Protein AF-A0A4D9DN99-F1 (afdb_monomer_lite)

Secondary structure (DSSP, 8-state):
---SHHHHHHHTT-----------EEEEE--S-B-TT-EEEEEEEEE-SS-SPEEEEEEEEETTEEEEEEEEEE---SS-EEEEEEPP-----TT--S--B-------

Organism: NCBI:txid55544

Sequence (108 aa):
MKSTAFLWSCVLLLPLTSGTTAMTNYAVAIPAQLFYPSSETVCIQVSRGHGVPVQVTVTLPSKTGNQTLITRSVYQPSFFDCTSFQVHIWEASPGQSAGRGVPQANTL

Foldseek 3Di:
DDPDVVVVVVVVPDPPPPVPQFDKDKDKDWDQWDAPFDKTKIWIAIDTPDDFWDWDWDWAQDPVGIDTQDIDGDDRDPGIDMDIGTDDDPPDDPPDDRDIDGRDDDDD

Radius of gyration: 24.81 Å; chains: 1; bounding box: 36×27×91 Å

Structure (mmCIF, N/CA/C/O backbone):
data_AF-A0A4D9DN99-F1
#
_entry.id   AF-A0A4D9DN99-F1
#
loop_
_atom_site.group_PDB
_atom_site.id
_atom_site.type_symbol
_atom_site.label_atom_id
_atom_site.label_alt_id
_atom_site.label_comp_id
_atom_site.label_asym_id
_atom_site.label_entity_id
_atom_site.label_seq_id
_atom_site.pdbx_PDB_ins_code
_atom_site.Cartn_x
_atom_site.Cartn_y
_atom_site.Cartn_z
_atom_site.occupancy
_atom_site.B_iso_or_equiv
_atom_site.auth_seq_id
_atom_site.auth_comp_id
_atom_site.auth_asym_id
_atom_site.auth_atom_id
_atom_site.pdbx_PDB_model_num
ATOM 1 N N . MET A 1 1 ? 18.327 16.692 -64.878 1.00 44.25 1 MET A N 1
ATOM 2 C CA . MET A 1 1 ? 18.775 15.706 -63.867 1.00 44.25 1 MET A CA 1
ATOM 3 C C . MET A 1 1 ? 19.567 16.433 -62.787 1.00 44.25 1 MET A C 1
ATOM 5 O O . MET A 1 1 ? 20.719 16.744 -63.035 1.00 44.25 1 MET A O 1
ATOM 9 N N . LYS A 1 2 ? 18.947 16.802 -61.658 1.00 53.16 2 LYS A N 1
ATOM 10 C CA . LYS A 1 2 ? 19.597 17.294 -60.420 1.00 53.16 2 LYS A CA 1
ATOM 11 C C . LYS A 1 2 ? 18.498 17.396 -59.349 1.00 53.16 2 LYS A C 1
ATOM 13 O O . LYS A 1 2 ? 17.966 18.465 -59.100 1.00 53.16 2 LYS A O 1
ATOM 18 N N . SER A 1 3 ? 18.067 16.253 -58.817 1.00 53.34 3 SER A N 1
ATOM 19 C CA . SER A 1 3 ? 17.030 16.180 -57.773 1.00 53.34 3 SER A CA 1
ATOM 20 C C . SER A 1 3 ? 17.336 15.034 -56.808 1.00 53.34 3 SER A C 1
ATOM 22 O O . SER A 1 3 ? 16.609 14.055 -56.711 1.00 53.34 3 SER A O 1
ATOM 24 N N . THR A 1 4 ? 18.500 15.102 -56.168 1.00 57.78 4 THR A N 1
ATOM 25 C CA . THR A 1 4 ? 18.909 14.132 -55.134 1.00 57.78 4 THR A CA 1
ATOM 26 C C . THR A 1 4 ? 19.453 14.813 -53.881 1.00 57.78 4 THR A C 1
ATOM 28 O O . THR A 1 4 ? 19.342 14.251 -52.799 1.00 57.78 4 THR A O 1
ATOM 31 N N . ALA A 1 5 ? 19.944 16.055 -53.979 1.00 56.03 5 ALA A N 1
ATOM 32 C CA . ALA A 1 5 ? 20.460 16.795 -52.824 1.00 56.03 5 ALA A CA 1
ATOM 33 C C . ALA A 1 5 ? 19.365 17.236 -51.833 1.00 56.03 5 ALA A C 1
ATOM 35 O O . ALA A 1 5 ? 19.643 17.413 -50.651 1.00 56.03 5 ALA A O 1
ATOM 36 N N . PHE A 1 6 ? 18.117 17.390 -52.290 1.00 52.97 6 PHE A N 1
ATOM 37 C CA . PHE A 1 6 ? 17.035 17.896 -51.440 1.00 52.97 6 PHE A CA 1
ATOM 38 C C . PHE A 1 6 ? 16.502 16.840 -50.455 1.00 52.97 6 PHE A C 1
ATOM 40 O O . PHE A 1 6 ? 16.048 17.180 -49.368 1.00 52.97 6 PHE A O 1
ATOM 47 N N . LEU A 1 7 ? 16.613 15.551 -50.796 1.00 55.19 7 LEU A N 1
ATOM 48 C CA . LEU A 1 7 ? 16.072 14.455 -49.983 1.00 55.19 7 LEU A CA 1
ATOM 49 C C . LEU A 1 7 ? 16.921 14.151 -48.737 1.00 55.19 7 LEU A C 1
ATOM 51 O O . LEU A 1 7 ? 16.380 13.710 -47.727 1.00 55.19 7 LEU A O 1
ATOM 55 N N . TRP A 1 8 ? 18.229 14.426 -48.763 1.00 56.03 8 TRP A N 1
ATOM 56 C CA . TRP A 1 8 ? 19.110 14.218 -47.604 1.00 56.03 8 TRP A CA 1
ATOM 57 C C . TRP A 1 8 ? 18.956 15.279 -46.517 1.00 56.03 8 TRP A C 1
ATOM 59 O O . TRP A 1 8 ? 19.157 14.981 -45.341 1.00 56.03 8 TRP A O 1
ATOM 69 N N . SER A 1 9 ? 18.547 16.497 -46.878 1.00 54.94 9 SER A N 1
ATOM 70 C CA . SER A 1 9 ? 18.396 17.569 -45.892 1.00 54.94 9 SER A CA 1
ATOM 71 C C . SER A 1 9 ? 17.210 17.344 -44.948 1.00 54.94 9 SER A C 1
ATOM 73 O O . SER A 1 9 ? 17.257 17.784 -43.803 1.00 54.94 9 SER A O 1
ATOM 75 N N . CYS A 1 10 ? 16.162 16.643 -45.391 1.00 55.78 10 CYS A N 1
ATOM 76 C CA . CYS A 1 10 ? 14.991 16.357 -44.557 1.00 55.78 10 CYS A CA 1
ATOM 77 C C . CYS A 1 10 ? 15.241 15.256 -43.5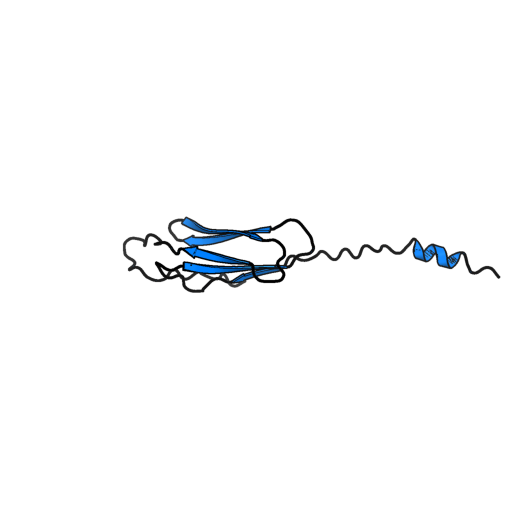13 1.00 55.78 10 CYS A C 1
ATOM 79 O O . CYS A 1 10 ? 14.564 15.237 -42.490 1.00 55.78 10 CYS A O 1
ATOM 81 N N . VAL A 1 11 ? 16.222 14.370 -43.728 1.00 58.25 11 VAL A N 1
ATOM 82 C CA . VAL A 1 11 ? 16.545 13.276 -42.789 1.00 58.25 11 VAL A CA 1
ATOM 83 C C . VAL A 1 11 ? 17.302 13.788 -41.557 1.00 58.25 11 VAL A C 1
ATOM 85 O O . VAL A 1 11 ? 17.135 13.251 -40.467 1.00 58.25 11 VAL A O 1
ATOM 88 N N . LEU A 1 12 ? 18.085 14.861 -41.699 1.00 57.44 12 LEU A N 1
ATOM 89 C CA . LEU A 1 12 ? 18.852 15.471 -40.601 1.00 57.44 12 LEU A CA 1
ATOM 90 C C . LEU A 1 12 ? 18.029 16.439 -39.731 1.00 57.44 12 LEU A C 1
ATOM 92 O O . LEU A 1 12 ? 18.472 16.805 -38.646 1.00 57.44 12 LEU A O 1
ATOM 96 N N . LEU A 1 13 ? 16.846 16.854 -40.196 1.00 57.62 13 LEU A N 1
ATOM 97 C CA . LEU A 1 13 ? 15.980 17.834 -39.529 1.00 57.62 13 LEU A CA 1
ATOM 98 C C . LEU A 1 13 ? 14.776 17.212 -38.815 1.00 57.62 13 LEU A C 1
ATOM 100 O O . LEU A 1 13 ? 13.901 17.955 -38.382 1.00 57.62 13 LEU A O 1
ATOM 104 N N . LEU A 1 14 ? 14.697 15.885 -38.685 1.00 61.44 14 LEU A N 1
ATOM 105 C CA . LEU A 1 14 ? 13.677 15.251 -37.851 1.00 61.44 14 LEU A CA 1
ATOM 106 C C . LEU A 1 14 ? 14.199 15.147 -36.407 1.00 61.44 14 LEU A C 1
ATOM 108 O O . LEU A 1 14 ? 14.926 14.200 -36.097 1.00 61.44 14 LEU A O 1
ATOM 112 N N . PRO A 1 15 ? 13.843 16.062 -35.484 1.00 57.91 15 PRO A N 1
ATOM 113 C CA . PRO A 1 15 ? 13.982 15.774 -34.070 1.00 57.91 15 PRO A CA 1
ATOM 114 C C . PRO A 1 15 ? 12.976 14.667 -33.723 1.00 57.91 15 PRO A C 1
ATOM 116 O O . PRO A 1 15 ? 11.829 14.938 -33.375 1.00 57.91 15 PRO A O 1
ATOM 119 N N . LEU A 1 16 ? 13.393 13.398 -33.797 1.00 61.03 16 LEU A N 1
ATOM 120 C CA . LEU A 1 16 ? 12.716 12.311 -33.081 1.00 61.03 16 LEU A CA 1
ATOM 121 C C . LEU A 1 16 ? 13.050 12.441 -31.594 1.00 61.03 16 LEU A C 1
ATOM 123 O O . LEU A 1 16 ? 13.762 11.632 -31.008 1.00 61.03 16 LEU A O 1
ATOM 127 N N . THR A 1 17 ? 12.541 13.490 -30.966 1.00 61.91 17 THR A N 1
ATOM 128 C CA . THR A 1 17 ? 12.393 13.501 -29.516 1.00 61.91 17 THR A CA 1
ATOM 129 C C . THR A 1 17 ? 10.919 13.761 -29.254 1.00 61.91 17 THR A C 1
ATOM 131 O O . THR A 1 17 ? 10.441 14.850 -28.952 1.00 61.91 17 THR A O 1
ATOM 134 N N . SER A 1 18 ? 10.128 12.708 -29.459 1.00 55.91 18 SER A N 1
ATOM 135 C CA . SER A 1 18 ? 8.813 12.618 -28.843 1.00 55.91 18 SER A CA 1
ATOM 136 C C . SER A 1 18 ? 9.067 12.481 -27.345 1.00 55.91 18 SER A C 1
ATOM 138 O O . SER A 1 18 ? 9.121 11.379 -26.808 1.00 55.91 18 SER A O 1
ATOM 140 N N . GLY A 1 19 ? 9.322 13.605 -26.677 1.00 57.47 19 GLY A N 1
ATOM 141 C CA . GLY A 1 19 ? 9.377 13.701 -25.226 1.00 57.47 19 GLY A CA 1
ATOM 142 C C . GLY A 1 19 ? 7.977 13.501 -24.666 1.00 57.47 19 GLY A C 1
ATOM 143 O O . GLY A 1 19 ? 7.370 14.432 -24.151 1.00 57.47 19 GLY A O 1
ATOM 144 N N . THR A 1 20 ? 7.422 12.298 -24.813 1.00 60.22 20 THR A N 1
ATOM 145 C CA . THR A 1 20 ? 6.238 11.899 -24.069 1.00 60.22 20 THR A CA 1
ATOM 146 C C . THR A 1 20 ? 6.684 11.790 -22.623 1.00 60.22 20 THR A C 1
ATOM 148 O O . THR A 1 20 ? 7.296 10.795 -22.230 1.00 60.22 20 THR A O 1
ATOM 151 N N . THR A 1 21 ? 6.445 12.839 -21.838 1.00 58.94 21 THR A N 1
ATOM 152 C CA . THR A 1 21 ? 6.587 12.785 -20.385 1.00 58.94 21 THR A CA 1
ATOM 153 C C . THR A 1 21 ? 5.696 11.649 -19.904 1.00 58.94 21 THR A C 1
ATOM 155 O O . THR A 1 21 ? 4.475 11.785 -19.871 1.00 58.94 21 THR A O 1
ATOM 158 N N . ALA A 1 22 ? 6.294 10.491 -19.622 1.00 67.75 22 ALA A N 1
ATOM 159 C CA . ALA A 1 22 ? 5.563 9.319 -19.177 1.00 67.75 22 ALA A CA 1
ATOM 160 C C . ALA A 1 22 ? 4.951 9.643 -17.811 1.00 67.75 22 ALA A C 1
ATOM 162 O O . ALA A 1 22 ? 5.638 9.647 -16.786 1.00 67.75 22 ALA A O 1
ATOM 163 N N . MET A 1 23 ? 3.665 9.990 -17.815 1.00 73.62 23 MET A N 1
ATOM 164 C CA . MET A 1 23 ? 2.927 10.332 -16.609 1.00 73.62 23 MET A CA 1
ATOM 165 C C . MET A 1 23 ? 2.885 9.101 -15.700 1.00 73.62 23 MET A C 1
ATOM 167 O O . MET A 1 23 ? 2.583 7.992 -16.144 1.00 73.62 23 MET A O 1
ATOM 171 N N . THR A 1 24 ? 3.248 9.288 -14.431 1.00 80.56 24 THR A N 1
ATOM 172 C CA . THR A 1 24 ? 3.190 8.214 -13.435 1.00 80.56 24 THR A CA 1
ATOM 173 C C . THR A 1 24 ? 1.771 8.148 -12.901 1.00 80.56 24 THR A C 1
ATOM 175 O O . THR A 1 24 ? 1.310 9.088 -12.264 1.00 80.56 24 THR A O 1
ATOM 178 N N . ASN A 1 25 ? 1.093 7.041 -13.166 1.00 87.38 25 ASN A N 1
ATOM 179 C CA . ASN A 1 25 ? -0.237 6.752 -12.656 1.00 87.38 25 ASN A CA 1
ATOM 180 C C . ASN A 1 25 ? -0.121 5.688 -11.570 1.00 87.38 25 ASN A C 1
ATOM 182 O O . ASN A 1 25 ? 0.678 4.758 -11.690 1.00 87.38 25 ASN A O 1
ATOM 186 N N . TYR A 1 26 ? -0.909 5.809 -10.510 1.00 89.81 26 TYR A N 1
ATOM 187 C CA . TYR A 1 26 ? -0.925 4.828 -9.437 1.00 89.81 26 TYR A CA 1
ATOM 188 C C . TYR A 1 26 ? -2.341 4.621 -8.912 1.00 89.81 26 TYR A C 1
ATOM 190 O O . TYR A 1 26 ? -3.177 5.520 -8.973 1.00 89.81 26 TYR A O 1
ATOM 198 N N . ALA A 1 27 ? -2.589 3.429 -8.389 1.00 91.62 27 ALA A N 1
ATOM 199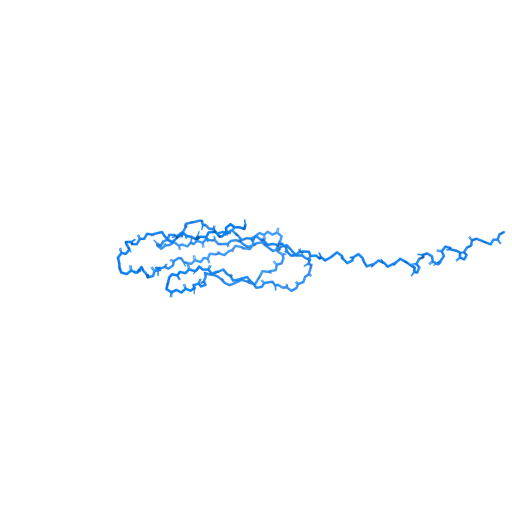 C CA . ALA A 1 27 ? -3.812 3.079 -7.692 1.00 91.62 27 ALA A CA 1
ATOM 200 C C . ALA A 1 27 ? -3.456 2.304 -6.423 1.00 91.62 27 ALA A C 1
ATOM 202 O O . ALA A 1 27 ? -2.555 1.463 -6.429 1.00 91.62 27 ALA A O 1
ATOM 203 N N . VAL A 1 28 ? -4.167 2.593 -5.337 1.00 93.06 28 VAL A N 1
ATOM 204 C CA . VAL A 1 28 ? -4.038 1.882 -4.063 1.00 93.06 28 VAL A CA 1
ATOM 205 C C . VAL A 1 28 ? -5.431 1.453 -3.632 1.00 93.06 28 VAL A C 1
ATOM 207 O O . VAL A 1 28 ? -6.321 2.289 -3.497 1.00 93.06 28 VAL A O 1
ATOM 210 N N . ALA A 1 29 ? -5.619 0.154 -3.430 1.00 94.31 29 ALA A N 1
ATOM 211 C CA . ALA A 1 29 ? -6.858 -0.420 -2.927 1.00 94.31 29 ALA A CA 1
ATOM 212 C C . ALA A 1 29 ? -6.648 -0.897 -1.489 1.00 94.31 29 ALA A C 1
ATOM 214 O O . ALA A 1 29 ? -5.773 -1.723 -1.223 1.00 94.31 29 ALA A O 1
ATOM 215 N N . ILE A 1 30 ? -7.461 -0.370 -0.575 1.00 92.81 30 ILE A N 1
ATOM 216 C CA . ILE A 1 30 ? -7.497 -0.733 0.843 1.00 92.81 30 ILE A CA 1
ATOM 217 C C . ILE A 1 30 ? -8.961 -0.940 1.265 1.00 92.81 30 ILE A C 1
ATOM 219 O O . ILE A 1 30 ? -9.833 -0.208 0.784 1.00 92.81 30 ILE A O 1
ATOM 223 N N . PRO A 1 31 ? -9.266 -1.911 2.143 1.00 92.38 31 PRO A N 1
ATOM 224 C CA . PRO A 1 31 ? -10.602 -2.074 2.695 1.00 92.38 31 PRO A CA 1
ATOM 225 C C . PRO A 1 31 ? -11.088 -0.799 3.388 1.00 92.38 31 PRO A C 1
ATOM 227 O O . PRO A 1 31 ? -10.360 -0.155 4.141 1.00 92.38 31 PRO A O 1
ATOM 230 N N . ALA A 1 32 ? -12.356 -0.456 3.166 1.00 89.38 32 ALA A N 1
ATOM 231 C CA . ALA A 1 32 ? -12.977 0.729 3.759 1.00 89.38 32 ALA A CA 1
ATOM 232 C C . ALA A 1 32 ? -13.231 0.598 5.271 1.00 89.38 32 ALA A C 1
ATOM 234 O O . ALA A 1 32 ? -13.604 1.571 5.921 1.00 89.38 32 ALA A O 1
ATOM 235 N N . GLN A 1 33 ? -13.094 -0.602 5.833 1.00 86.94 33 GLN A N 1
ATOM 236 C CA . GLN A 1 33 ? -13.254 -0.875 7.256 1.00 86.94 33 GLN A CA 1
ATOM 237 C C . GLN A 1 33 ? -12.143 -1.822 7.686 1.00 86.94 33 GLN A C 1
ATOM 239 O O . GLN A 1 33 ? -11.956 -2.866 7.068 1.00 86.94 33 GLN A O 1
ATOM 244 N N . LEU A 1 34 ? -11.420 -1.446 8.739 1.00 87.00 34 LEU A N 1
ATOM 245 C CA . LEU A 1 34 ? -10.348 -2.251 9.315 1.00 87.00 34 LEU A CA 1
ATOM 246 C C . LEU A 1 34 ? -10.823 -2.783 10.669 1.00 87.00 34 LEU A C 1
ATOM 248 O O . LEU A 1 34 ? -11.133 -2.000 11.575 1.00 87.00 34 LEU A O 1
ATOM 252 N N . PHE A 1 35 ? -10.914 -4.105 10.799 1.00 84.69 35 PHE A N 1
ATOM 253 C CA . PHE A 1 35 ? -11.401 -4.754 12.014 1.00 84.69 35 PHE A CA 1
ATOM 254 C C . PHE A 1 35 ? -10.240 -5.240 12.876 1.00 84.69 35 PHE A C 1
ATOM 256 O O . PHE A 1 35 ? -9.252 -5.762 12.387 1.00 84.69 35 PHE A O 1
ATOM 263 N N . TYR A 1 36 ? -10.349 -5.085 14.191 1.00 83.12 36 TYR A N 1
ATOM 264 C CA . TYR A 1 36 ? -9.392 -5.689 15.113 1.00 83.12 36 TYR A CA 1
ATOM 265 C C . TYR A 1 36 ? -9.968 -6.997 15.683 1.00 83.12 36 TYR A C 1
ATOM 267 O O . TYR A 1 36 ? -11.133 -6.981 16.093 1.00 83.12 36 TYR A O 1
ATOM 275 N N . PRO A 1 37 ? -9.184 -8.085 15.815 1.00 86.50 37 PRO A N 1
ATOM 276 C CA . PRO A 1 37 ? -7.865 -8.332 15.228 1.00 86.50 37 PRO A CA 1
ATOM 277 C C . PRO A 1 37 ? -8.005 -9.053 13.877 1.00 86.50 37 PRO A C 1
ATOM 279 O O . PRO A 1 37 ? -8.243 -10.261 13.850 1.00 86.50 37 PRO A O 1
ATOM 282 N N . SER A 1 38 ? -7.869 -8.346 12.753 1.00 88.06 38 SER A N 1
ATOM 283 C CA . SER A 1 38 ? -7.854 -8.973 11.425 1.00 88.06 38 SER A CA 1
ATOM 284 C C . SER A 1 38 ? -6.542 -8.727 10.684 1.00 88.06 38 SER A C 1
ATOM 286 O O . SER A 1 38 ? -5.809 -7.765 10.938 1.00 88.06 38 SER A O 1
ATOM 288 N N . SER A 1 39 ? -6.246 -9.636 9.750 1.00 92.62 39 SER A N 1
ATOM 289 C CA . SER A 1 39 ? -5.239 -9.400 8.725 1.00 92.62 39 SER A CA 1
ATOM 290 C C . SER A 1 39 ? -5.939 -8.878 7.482 1.00 92.62 39 SER A C 1
ATOM 292 O O . SER A 1 39 ? -6.734 -9.592 6.876 1.00 92.62 39 SER A O 1
ATOM 294 N N . GLU A 1 40 ? -5.635 -7.641 7.117 1.00 93.62 40 GLU A N 1
ATOM 295 C CA . GLU A 1 40 ? -6.214 -6.971 5.956 1.00 93.62 40 GLU A CA 1
ATOM 296 C C . GLU A 1 40 ? -5.175 -6.867 4.844 1.00 93.62 40 GLU A C 1
ATOM 298 O O . GLU A 1 40 ? -3.971 -6.840 5.106 1.00 93.62 40 GLU A O 1
ATOM 303 N N . THR A 1 41 ? -5.635 -6.798 3.597 1.00 94.81 41 THR A N 1
ATOM 304 C CA . THR A 1 41 ? -4.767 -6.731 2.415 1.00 94.81 41 THR A CA 1
ATOM 305 C C . THR A 1 41 ? -4.868 -5.371 1.745 1.00 94.81 41 THR A C 1
ATOM 307 O O . THR A 1 41 ? -5.956 -4.851 1.520 1.00 94.81 41 THR A O 1
ATOM 310 N N . VAL A 1 42 ? -3.717 -4.816 1.380 1.00 94.12 42 VAL A N 1
ATOM 311 C CA . VAL A 1 42 ? -3.596 -3.620 0.549 1.00 94.12 42 VAL A CA 1
ATOM 312 C C . VAL A 1 42 ? -2.929 -3.996 -0.766 1.00 94.12 42 VAL A C 1
ATOM 314 O O . VAL A 1 42 ? -1.962 -4.757 -0.779 1.00 94.12 42 VAL A O 1
ATOM 317 N N . CYS A 1 43 ? -3.455 -3.471 -1.867 1.00 93.75 43 CYS A N 1
ATOM 318 C CA . CYS A 1 43 ? -2.969 -3.733 -3.216 1.00 93.75 43 CYS A CA 1
ATOM 319 C C . CYS A 1 43 ? -2.550 -2.428 -3.887 1.00 93.75 43 CYS A C 1
ATOM 321 O O . CYS A 1 43 ? -3.290 -1.445 -3.862 1.00 93.75 43 CYS A O 1
ATOM 323 N N . ILE A 1 44 ? -1.368 -2.422 -4.496 1.00 93.06 44 ILE A N 1
ATOM 324 C CA . ILE A 1 44 ? -0.756 -1.245 -5.109 1.00 93.06 44 ILE A CA 1
ATOM 325 C C . ILE A 1 44 ? -0.489 -1.536 -6.582 1.00 93.06 44 ILE A C 1
ATOM 327 O O . ILE A 1 44 ? 0.105 -2.551 -6.933 1.00 93.06 44 ILE A O 1
ATOM 331 N N . GLN A 1 45 ? -0.880 -0.615 -7.454 1.00 91.00 45 GLN A N 1
ATOM 332 C CA . GLN A 1 45 ? -0.507 -0.635 -8.861 1.00 91.00 45 GLN A CA 1
ATOM 333 C C . GLN A 1 45 ? 0.193 0.670 -9.209 1.00 91.00 45 GLN A C 1
ATOM 335 O O . GLN A 1 45 ? -0.311 1.752 -8.914 1.00 91.00 45 GLN A O 1
ATOM 340 N N . VAL A 1 46 ? 1.351 0.568 -9.858 1.00 88.50 46 VAL A N 1
ATOM 341 C CA . VAL A 1 46 ? 2.105 1.719 -10.360 1.00 88.50 46 VAL A CA 1
ATOM 342 C C . VAL A 1 46 ? 2.347 1.516 -11.847 1.00 88.50 46 VAL A C 1
ATOM 344 O O . VAL A 1 46 ? 3.061 0.602 -12.251 1.00 88.50 46 VAL A O 1
ATOM 347 N N . SER A 1 47 ? 1.767 2.392 -12.661 1.00 84.38 47 SER A N 1
ATOM 348 C CA . SER A 1 47 ? 1.973 2.449 -14.104 1.00 84.38 47 SER A CA 1
ATOM 349 C C . SER A 1 47 ? 2.822 3.670 -14.437 1.00 84.38 47 SER A C 1
ATOM 351 O O . SER A 1 47 ? 2.378 4.814 -14.342 1.00 84.38 47 SER A O 1
ATOM 353 N N . ARG A 1 48 ? 4.069 3.430 -14.823 1.00 77.31 48 ARG A N 1
ATOM 354 C CA . ARG A 1 48 ? 5.042 4.453 -15.232 1.00 77.31 48 ARG A CA 1
ATOM 355 C C . ARG A 1 48 ? 5.700 3.980 -16.543 1.00 77.31 48 ARG A C 1
ATOM 357 O O . ARG A 1 48 ? 5.371 2.910 -17.040 1.00 77.31 48 ARG A O 1
ATOM 364 N N . GLY A 1 49 ? 6.608 4.752 -17.134 1.00 65.88 49 GLY A N 1
ATOM 365 C CA . GLY A 1 49 ? 7.598 4.193 -18.071 1.00 65.88 49 GLY A CA 1
ATOM 366 C C . GLY A 1 49 ? 8.696 3.403 -17.336 1.00 65.88 49 GLY A C 1
ATOM 367 O O . GLY A 1 49 ? 8.768 3.455 -16.108 1.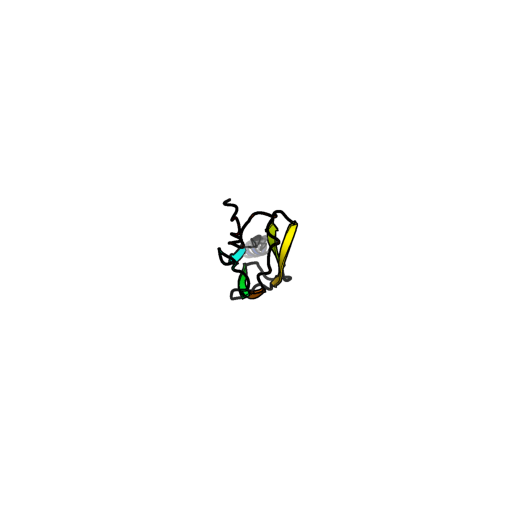00 65.88 49 GLY A O 1
ATOM 368 N N . HIS A 1 50 ? 9.564 2.694 -18.063 1.00 65.94 50 HIS A N 1
ATOM 369 C CA . HIS A 1 50 ? 10.685 1.920 -17.499 1.00 65.94 50 HIS A CA 1
ATOM 370 C C . HIS A 1 50 ? 11.544 2.745 -16.513 1.00 65.94 50 HIS A C 1
ATOM 372 O O . HIS A 1 50 ? 11.818 3.920 -16.765 1.00 65.94 50 HIS A O 1
ATOM 378 N N . GLY A 1 51 ? 11.992 2.148 -15.399 1.00 74.62 51 GLY A N 1
ATOM 379 C CA . GLY A 1 51 ? 12.836 2.853 -14.428 1.00 74.62 51 GLY A CA 1
ATOM 380 C C . GLY A 1 51 ? 12.955 2.211 -13.043 1.00 74.62 51 GLY A C 1
ATOM 381 O O . GLY A 1 51 ? 12.606 1.053 -12.833 1.00 74.62 51 GLY A O 1
ATOM 382 N N . VAL A 1 52 ? 13.479 3.004 -12.102 1.00 80.75 52 VAL A N 1
ATOM 383 C CA . VAL A 1 52 ? 13.735 2.644 -10.695 1.00 80.75 52 VAL A CA 1
ATOM 384 C C . VAL A 1 52 ? 12.412 2.385 -9.948 1.00 80.75 52 VAL A C 1
ATOM 386 O O . VAL A 1 52 ? 11.438 3.106 -10.196 1.00 80.75 52 VAL A O 1
ATOM 389 N N . PRO A 1 53 ? 12.359 1.398 -9.032 1.00 86.31 53 PRO A N 1
ATOM 390 C CA . PRO A 1 53 ? 11.177 1.125 -8.214 1.00 86.31 53 PRO A CA 1
ATOM 391 C C . PRO A 1 53 ? 10.741 2.334 -7.381 1.00 86.31 53 PRO A C 1
ATOM 393 O O . PRO A 1 53 ? 11.557 3.154 -6.955 1.00 86.31 53 PRO A O 1
ATOM 396 N N . VAL A 1 54 ? 9.436 2.426 -7.131 1.00 87.50 54 VAL A N 1
ATOM 397 C CA . VAL A 1 54 ? 8.823 3.505 -6.349 1.00 87.50 54 VAL A CA 1
ATOM 398 C C . VAL A 1 54 ? 8.570 3.021 -4.927 1.00 87.50 54 VAL A C 1
ATOM 400 O O . VAL A 1 54 ? 7.987 1.959 -4.720 1.00 87.50 54 VAL A O 1
ATOM 403 N N . GLN A 1 55 ? 8.993 3.813 -3.944 1.00 92.12 55 GLN A N 1
ATOM 404 C CA . GLN A 1 55 ? 8.666 3.578 -2.541 1.00 92.12 55 GLN A CA 1
ATOM 405 C C . GLN A 1 55 ? 7.273 4.128 -2.241 1.00 92.12 55 GLN A C 1
ATOM 407 O O . GLN A 1 55 ? 7.027 5.325 -2.382 1.00 92.12 55 GLN A O 1
ATOM 412 N N . VAL A 1 56 ? 6.372 3.242 -1.831 1.00 91.56 56 VAL A N 1
ATOM 413 C CA . VAL A 1 56 ? 5.000 3.556 -1.446 1.00 91.56 56 VAL A CA 1
ATOM 414 C C . VAL A 1 56 ? 4.836 3.240 0.032 1.00 91.56 56 VAL A C 1
ATOM 416 O O . VAL A 1 56 ? 5.038 2.105 0.464 1.00 91.56 56 VAL A O 1
ATOM 419 N N . THR A 1 57 ? 4.436 4.245 0.800 1.00 94.19 57 THR A N 1
ATOM 420 C CA . THR A 1 57 ? 4.129 4.108 2.224 1.00 94.19 57 THR A CA 1
ATOM 421 C C . THR A 1 57 ? 2.650 4.388 2.420 1.00 94.19 57 THR A C 1
ATOM 423 O O . THR A 1 57 ? 2.169 5.450 2.030 1.00 94.19 57 THR A O 1
ATOM 426 N N . VAL A 1 58 ? 1.929 3.446 3.027 1.00 91.50 58 VAL A N 1
ATOM 427 C CA . VAL A 1 58 ? 0.511 3.617 3.362 1.00 91.50 58 VAL A CA 1
ATOM 428 C C . VAL A 1 58 ? 0.408 3.854 4.857 1.00 91.50 58 VAL A C 1
ATOM 430 O O . VAL A 1 58 ? 0.820 3.012 5.657 1.00 91.50 58 VAL A O 1
ATOM 433 N N . THR A 1 59 ? -0.133 5.007 5.234 1.00 91.31 59 THR A N 1
ATOM 434 C CA . THR A 1 59 ? -0.302 5.415 6.627 1.00 91.31 59 THR A CA 1
ATOM 435 C C . THR A 1 59 ? -1.778 5.563 6.969 1.00 91.31 59 THR A C 1
ATOM 437 O O . THR A 1 59 ? -2.579 6.029 6.160 1.00 91.31 59 THR A O 1
ATOM 440 N N . LEU A 1 60 ? -2.134 5.168 8.189 1.00 86.06 60 LEU A N 1
ATOM 441 C CA . LEU A 1 60 ? -3.421 5.452 8.795 1.00 86.06 60 LEU A CA 1
ATOM 442 C C . LEU A 1 60 ? -3.251 6.628 9.767 1.00 86.06 60 LEU A C 1
ATOM 444 O O . LEU A 1 60 ? -2.609 6.471 10.813 1.00 86.06 60 LEU A O 1
ATOM 448 N N . PRO A 1 61 ? -3.781 7.815 9.438 1.00 82.56 61 PRO A N 1
ATOM 449 C CA . PRO A 1 61 ? -3.803 8.924 10.376 1.00 82.56 61 PRO A CA 1
ATOM 450 C C . PRO A 1 61 ? -4.789 8.629 11.510 1.00 82.56 61 PRO A C 1
ATOM 452 O O . PRO A 1 61 ? -5.901 8.149 11.283 1.00 82.56 61 PRO A O 1
ATOM 455 N N . SER A 1 62 ? -4.393 8.935 12.743 1.00 79.38 62 SER A N 1
ATOM 456 C CA . SER A 1 62 ? -5.243 8.792 13.926 1.00 79.38 62 SER A CA 1
ATOM 457 C C . SER A 1 62 ? -5.030 9.951 14.900 1.00 79.38 62 SER A C 1
ATOM 459 O O . SER A 1 62 ? -4.061 10.704 14.789 1.00 79.38 62 SER A O 1
ATOM 461 N N . LYS A 1 63 ? -5.919 10.085 15.891 1.00 76.56 63 LYS A N 1
ATOM 462 C CA . LYS A 1 63 ? -5.808 11.127 16.929 1.00 76.56 63 LYS A CA 1
ATOM 463 C C . LYS A 1 63 ? -4.553 10.983 17.797 1.00 76.56 63 LYS A C 1
ATOM 465 O O . LYS A 1 63 ? -4.098 11.971 18.360 1.00 76.56 63 LYS A O 1
ATOM 470 N N . THR A 1 64 ? -4.015 9.772 17.915 1.00 73.62 64 THR A N 1
ATOM 471 C CA . THR A 1 64 ? -2.822 9.450 18.711 1.00 73.62 64 THR A CA 1
ATOM 472 C C . THR A 1 64 ? -1.533 9.462 17.884 1.00 73.62 64 THR A C 1
ATOM 474 O O . THR A 1 64 ? -0.450 9.334 18.447 1.00 73.62 64 THR A O 1
ATOM 477 N N . GLY A 1 65 ? -1.625 9.659 16.563 1.00 80.31 65 GLY A N 1
ATOM 478 C CA . GLY A 1 65 ? -0.483 9.761 15.655 1.00 80.31 65 GLY A CA 1
ATOM 479 C C . GLY A 1 65 ? -0.701 9.046 14.320 1.00 80.31 65 GLY A C 1
ATOM 480 O O . GLY A 1 65 ? -1.645 8.271 14.146 1.00 80.31 65 GLY A O 1
ATOM 481 N N . ASN A 1 66 ? 0.192 9.304 13.363 1.00 86.62 66 ASN A N 1
ATOM 482 C CA . ASN A 1 66 ? 0.217 8.587 12.088 1.00 86.62 66 ASN A CA 1
ATOM 483 C C . ASN A 1 66 ? 0.859 7.220 12.299 1.00 86.62 66 ASN A C 1
ATOM 485 O O . ASN A 1 66 ? 2.009 7.144 12.729 1.00 86.62 66 ASN A O 1
ATOM 489 N N . GLN A 1 67 ? 0.146 6.154 11.957 1.00 84.38 67 GLN A N 1
ATOM 490 C CA . GLN A 1 67 ? 0.721 4.816 11.967 1.00 84.38 67 GLN A CA 1
ATOM 491 C C . GLN A 1 67 ? 0.932 4.316 10.551 1.00 84.38 67 GLN A C 1
ATOM 493 O O . GLN A 1 67 ? 0.054 4.414 9.697 1.00 84.38 67 GLN A O 1
ATOM 498 N N . THR A 1 68 ? 2.104 3.755 10.301 1.00 89.56 68 THR A N 1
ATOM 499 C CA . THR A 1 68 ? 2.413 3.132 9.019 1.00 89.56 68 THR A CA 1
ATOM 500 C C . THR A 1 68 ? 1.829 1.730 8.988 1.00 89.56 68 THR A C 1
ATOM 502 O O . THR A 1 68 ? 2.197 0.892 9.805 1.00 89.56 68 THR A O 1
ATOM 505 N N . LEU A 1 69 ? 0.932 1.476 8.035 1.00 88.50 69 LEU A N 1
ATOM 506 C CA . LEU A 1 69 ? 0.369 0.148 7.803 1.00 88.50 69 LEU A CA 1
ATOM 507 C C . LEU A 1 69 ? 1.369 -0.719 7.038 1.00 88.50 69 LEU A C 1
ATOM 509 O O . LEU A 1 69 ? 1.625 -1.857 7.419 1.00 88.50 69 LEU A O 1
ATOM 513 N N . ILE A 1 70 ? 1.949 -0.162 5.968 1.00 90.75 70 ILE A N 1
ATOM 514 C CA . ILE A 1 70 ? 2.952 -0.826 5.131 1.00 90.75 70 ILE A CA 1
ATOM 515 C C . ILE A 1 70 ? 3.939 0.171 4.511 1.00 90.75 70 ILE A C 1
ATOM 517 O O . ILE A 1 70 ? 3.601 1.328 4.250 1.00 90.75 70 ILE A O 1
ATOM 521 N N . THR A 1 71 ? 5.122 -0.337 4.173 1.00 93.81 71 THR A N 1
ATOM 522 C CA . THR A 1 71 ? 6.088 0.305 3.273 1.00 93.81 71 THR A CA 1
ATOM 523 C C . THR A 1 71 ? 6.482 -0.706 2.206 1.00 93.81 71 THR A C 1
ATOM 525 O O . THR A 1 71 ? 6.855 -1.835 2.535 1.00 93.81 71 THR A O 1
ATOM 528 N N . ARG A 1 72 ? 6.377 -0.336 0.928 1.00 90.50 72 ARG A N 1
ATOM 529 C CA . ARG A 1 72 ? 6.627 -1.235 -0.203 1.00 90.50 72 ARG A CA 1
ATOM 530 C C . ARG A 1 72 ? 7.427 -0.568 -1.310 1.00 90.50 72 ARG A C 1
ATOM 532 O O . ARG A 1 72 ? 7.163 0.564 -1.694 1.00 90.50 72 ARG A O 1
ATOM 539 N N . SER A 1 73 ? 8.374 -1.326 -1.856 1.00 89.88 73 SER A N 1
ATOM 540 C CA . SER A 1 73 ? 9.124 -0.959 -3.053 1.00 89.88 73 SER A CA 1
ATOM 541 C C . SER A 1 73 ? 8.472 -1.610 -4.266 1.00 89.88 73 SER A C 1
ATOM 543 O O . SER A 1 73 ? 8.697 -2.791 -4.520 1.00 89.88 73 SER A O 1
ATOM 545 N N . VAL A 1 74 ? 7.677 -0.851 -5.012 1.00 87.69 74 VAL A N 1
ATOM 546 C CA . VAL A 1 74 ? 6.901 -1.377 -6.136 1.00 87.69 74 VAL A CA 1
ATOM 547 C C . VAL A 1 74 ? 7.651 -1.119 -7.440 1.00 87.69 74 VAL A C 1
ATOM 549 O O . VAL A 1 74 ? 7.883 0.026 -7.841 1.00 87.69 74 VAL A O 1
ATOM 552 N N . TYR A 1 75 ? 8.046 -2.204 -8.102 1.00 80.50 75 TYR A N 1
ATOM 553 C CA . TYR A 1 75 ? 8.425 -2.181 -9.514 1.00 80.50 75 TYR A CA 1
ATOM 554 C C . TYR A 1 75 ? 7.160 -2.176 -10.344 1.00 80.50 75 TYR A C 1
ATOM 556 O O . TYR A 1 75 ? 6.186 -2.767 -9.908 1.00 80.50 75 TYR A O 1
ATOM 564 N N . GLN A 1 76 ? 7.205 -1.555 -11.519 1.00 72.19 76 GLN A N 1
ATOM 565 C CA . GLN A 1 76 ? 6.114 -1.460 -12.489 1.00 72.19 76 GLN A CA 1
ATOM 566 C C . GLN A 1 76 ? 5.499 -2.831 -12.791 1.00 72.19 76 GLN A C 1
ATOM 568 O O . GLN A 1 76 ? 6.001 -3.547 -13.662 1.00 72.19 76 GLN A O 1
ATOM 573 N N . PRO A 1 77 ? 4.467 -3.246 -12.046 1.00 66.56 77 PRO A N 1
ATOM 574 C CA . PRO A 1 77 ? 4.064 -4.627 -12.069 1.00 66.56 77 PRO A CA 1
ATOM 575 C C . PRO A 1 77 ? 3.002 -4.773 -13.156 1.00 66.56 77 PRO A C 1
ATOM 577 O O . PRO A 1 77 ? 2.174 -3.886 -13.373 1.00 66.56 77 PRO A O 1
ATOM 580 N N . SER A 1 78 ? 3.017 -5.899 -13.867 1.00 70.12 78 SER A N 1
ATOM 581 C CA . SER A 1 78 ? 1.950 -6.228 -14.819 1.00 70.12 78 SER A CA 1
ATOM 582 C C . SER A 1 78 ? 0.591 -6.421 -14.126 1.00 70.12 78 SER A C 1
ATOM 584 O O . SER A 1 78 ? -0.442 -6.370 -14.789 1.00 70.12 78 SER A O 1
ATOM 586 N N . PHE A 1 79 ? 0.591 -6.597 -12.799 1.00 78.00 79 PHE A N 1
ATOM 587 C CA . PHE A 1 79 ? -0.571 -6.817 -11.934 1.00 78.00 79 PHE A CA 1
ATOM 588 C C . PHE A 1 79 ? -0.444 -6.006 -10.632 1.00 78.00 79 PHE A C 1
ATOM 590 O O . PHE A 1 79 ? 0.572 -5.363 -10.406 1.00 78.00 79 PHE A O 1
ATOM 597 N N . PHE A 1 80 ? -1.452 -6.020 -9.759 1.00 87.62 80 PHE A N 1
ATOM 598 C CA . PHE A 1 80 ? -1.357 -5.367 -8.447 1.00 87.62 80 PHE A CA 1
ATOM 599 C C . PHE A 1 80 ? -0.344 -6.080 -7.532 1.00 87.62 80 PHE A C 1
ATOM 601 O O . PHE A 1 80 ? -0.396 -7.301 -7.387 1.00 87.62 80 PHE A O 1
ATOM 608 N N . ASP A 1 81 ? 0.537 -5.320 -6.877 1.00 90.62 81 ASP A N 1
ATOM 609 C CA . ASP A 1 81 ? 1.381 -5.795 -5.775 1.00 90.62 81 ASP A CA 1
ATOM 610 C C . ASP A 1 81 ? 0.579 -5.730 -4.472 1.00 90.62 81 ASP A C 1
ATOM 612 O O . ASP A 1 81 ? 0.267 -4.645 -3.972 1.00 90.62 81 ASP A O 1
ATOM 616 N N . CYS A 1 82 ? 0.194 -6.895 -3.954 1.00 93.19 82 CYS A N 1
ATOM 617 C CA . CYS A 1 82 ? -0.647 -7.013 -2.773 1.00 93.19 82 CYS A CA 1
ATOM 618 C C . CYS A 1 82 ? 0.146 -7.532 -1.575 1.00 93.19 82 CYS A C 1
ATOM 620 O O . CYS A 1 82 ? 0.910 -8.493 -1.663 1.00 93.19 82 CYS A O 1
ATOM 622 N N . THR A 1 83 ? -0.091 -6.931 -0.414 1.00 93.12 83 THR A N 1
ATOM 623 C CA . THR A 1 83 ? 0.477 -7.372 0.857 1.00 93.12 83 THR A CA 1
ATOM 624 C C . THR A 1 83 ? -0.547 -7.280 1.961 1.00 93.12 83 THR A C 1
ATOM 626 O O . THR A 1 83 ? -1.352 -6.352 2.001 1.00 93.12 83 THR A O 1
ATOM 629 N N . SER A 1 84 ? -0.471 -8.212 2.902 1.00 93.94 84 SER A N 1
ATOM 630 C CA . SER A 1 84 ? -1.268 -8.140 4.117 1.00 93.94 84 SER A CA 1
ATOM 631 C C . SER A 1 84 ? -0.531 -7.398 5.226 1.00 93.94 84 SER A C 1
ATOM 633 O O . SER A 1 84 ? 0.701 -7.403 5.281 1.00 93.94 84 SER A O 1
ATOM 635 N N . PHE A 1 85 ? -1.298 -6.768 6.105 1.00 91.19 85 PHE A N 1
ATOM 636 C CA . PHE A 1 85 ? -0.847 -6.188 7.365 1.00 91.19 85 PHE A CA 1
ATOM 637 C C . PHE A 1 85 ? -1.792 -6.627 8.488 1.00 91.19 85 PHE A C 1
ATOM 639 O O . PHE A 1 85 ? -2.891 -7.126 8.235 1.00 91.19 85 PHE A O 1
ATOM 646 N N . GLN A 1 86 ? -1.343 -6.496 9.733 1.00 89.81 86 GLN A N 1
ATOM 647 C CA . GLN A 1 86 ? -2.166 -6.761 10.912 1.00 89.81 86 GLN A CA 1
ATOM 648 C C . GLN A 1 86 ? -2.806 -5.457 11.379 1.00 89.81 86 GLN A C 1
ATOM 650 O O . GLN A 1 86 ? -2.120 -4.448 11.546 1.00 89.81 86 GLN A O 1
ATOM 655 N N . VAL A 1 87 ? -4.119 -5.471 11.598 1.00 86.31 87 VAL A N 1
ATOM 656 C CA . VAL A 1 87 ? -4.811 -4.355 12.242 1.00 86.31 87 VAL A CA 1
ATOM 657 C C . VAL A 1 87 ? -4.565 -4.477 13.741 1.00 86.31 87 VAL A C 1
ATOM 659 O O . VAL A 1 87 ? -4.968 -5.459 14.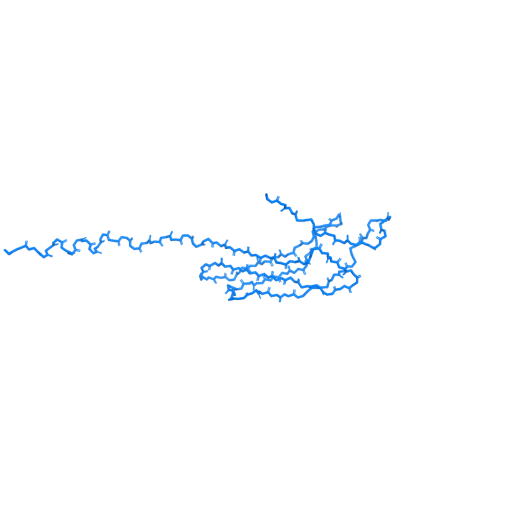362 1.00 86.31 87 VAL A O 1
ATOM 662 N N . HIS A 1 88 ? -3.892 -3.491 14.330 1.00 78.50 88 HIS A N 1
ATOM 663 C CA . HIS A 1 88 ? -3.641 -3.428 15.770 1.00 78.50 88 HIS A CA 1
ATOM 664 C C . HIS A 1 88 ? -4.698 -2.571 16.483 1.00 78.50 88 HIS A C 1
ATOM 666 O O . HIS A 1 88 ? -5.423 -1.807 15.844 1.00 78.50 88 HIS A O 1
ATOM 672 N N . ILE A 1 89 ? -4.816 -2.711 17.812 1.00 66.12 89 ILE A N 1
ATOM 673 C CA . ILE A 1 89 ? -5.695 -1.848 18.615 1.00 66.12 89 ILE A CA 1
ATOM 674 C C . ILE A 1 89 ? -5.165 -0.422 18.506 1.00 66.12 89 ILE A C 1
ATOM 676 O O . ILE A 1 89 ? -4.092 -0.104 19.016 1.00 66.12 89 ILE A O 1
ATOM 680 N N . TRP A 1 90 ? -5.944 0.441 17.865 1.00 65.56 90 TRP A N 1
ATOM 681 C CA . TRP A 1 90 ? -5.794 1.883 17.982 1.00 65.56 90 TRP A CA 1
ATOM 682 C C . TRP A 1 90 ? -6.255 2.233 19.391 1.00 65.56 90 TRP A C 1
ATOM 684 O O . TRP A 1 90 ? -7.426 2.014 19.702 1.00 65.56 90 TRP A O 1
ATOM 694 N N . GLU A 1 91 ? -5.345 2.670 20.264 1.00 50.22 91 GLU A N 1
ATOM 695 C CA . GLU A 1 91 ? -5.684 3.027 21.643 1.00 50.22 91 GLU A CA 1
ATOM 696 C C . GLU A 1 91 ? -6.842 4.032 2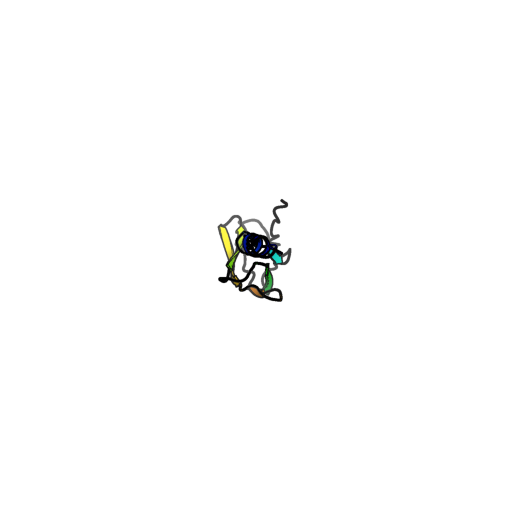1.615 1.00 50.22 91 GLU A C 1
ATOM 698 O O . GLU A 1 91 ? -6.708 5.175 21.165 1.00 50.22 91 GLU A O 1
ATOM 703 N N . ALA A 1 92 ? -8.028 3.547 21.981 1.00 47.53 92 ALA A N 1
ATOM 704 C CA . ALA A 1 92 ? -9.226 4.353 22.000 1.00 47.53 92 ALA A CA 1
ATOM 705 C C . ALA A 1 92 ? -9.030 5.416 23.077 1.00 47.53 92 ALA A C 1
ATOM 707 O O . ALA A 1 92 ? -8.722 5.096 24.224 1.00 47.53 92 ALA A O 1
ATOM 708 N N . SER A 1 93 ? -9.224 6.684 22.711 1.00 43.03 93 SER A N 1
ATOM 709 C CA . SER A 1 93 ? -9.362 7.760 23.694 1.00 43.03 93 SER A CA 1
ATOM 710 C C . SER A 1 93 ? -10.355 7.302 24.781 1.00 43.03 93 SER A C 1
ATOM 712 O O . SER A 1 93 ? -11.385 6.713 24.421 1.00 43.03 93 SER A O 1
ATOM 714 N N . PRO A 1 94 ? -10.051 7.485 26.083 1.00 39.62 94 PRO A N 1
ATOM 715 C CA . PRO A 1 94 ? -10.811 6.867 27.165 1.00 39.62 94 PRO A CA 1
ATOM 716 C C . PRO A 1 94 ? -12.268 7.334 27.084 1.00 39.62 94 PRO A C 1
ATOM 718 O O . PRO A 1 94 ? -12.575 8.497 27.332 1.00 39.62 94 PRO A O 1
ATOM 721 N N . GLY A 1 95 ? -13.155 6.430 26.658 1.00 50.41 95 GLY A N 1
ATOM 722 C CA . GLY A 1 95 ? -14.574 6.713 26.423 1.00 50.41 95 GLY A CA 1
ATOM 723 C C . GLY A 1 95 ? -15.160 6.143 25.128 1.00 50.41 95 GLY A C 1
ATOM 724 O O . GLY A 1 95 ? -16.380 6.156 24.981 1.00 50.41 95 GLY A O 1
ATOM 725 N N . GLN A 1 96 ? -14.352 5.616 24.200 1.00 44.59 96 GLN A N 1
ATOM 726 C CA . GLN A 1 96 ? -14.867 5.047 22.949 1.00 44.59 96 GLN A CA 1
ATOM 727 C C . GLN A 1 96 ? -14.749 3.515 22.952 1.00 44.59 96 GLN A C 1
ATOM 729 O O . GLN A 1 96 ? -13.658 2.958 22.870 1.00 44.59 96 GLN A O 1
ATOM 734 N N . SER A 1 97 ? -15.888 2.828 23.087 1.00 45.19 97 SER A N 1
ATOM 735 C CA . SER A 1 97 ? -15.987 1.368 22.968 1.00 45.19 97 SER A CA 1
ATOM 736 C C . SER A 1 97 ? -15.330 0.892 21.672 1.00 45.19 97 SER A C 1
ATOM 738 O O . SER A 1 97 ? -15.630 1.446 20.613 1.00 45.19 97 SER A O 1
ATOM 740 N N . ALA A 1 98 ? -14.470 -0.128 21.767 1.00 53.97 98 ALA A N 1
ATOM 741 C CA . ALA A 1 98 ? -13.744 -0.746 20.659 1.00 53.97 98 ALA A CA 1
ATOM 742 C C . ALA A 1 98 ? -14.630 -0.900 19.409 1.00 53.97 98 ALA A C 1
ATOM 744 O O . ALA A 1 98 ? -15.521 -1.745 19.360 1.00 53.97 98 ALA A O 1
ATOM 745 N N . GLY A 1 99 ? -14.425 -0.048 18.406 1.00 48.81 99 GLY A N 1
ATOM 746 C CA . GLY A 1 99 ? -15.312 -0.022 17.254 1.00 48.81 99 GLY A CA 1
ATOM 747 C C . GLY A 1 99 ? -14.810 0.876 16.136 1.00 48.81 99 GLY A C 1
ATOM 748 O O . GLY A 1 99 ? -14.808 2.092 16.272 1.00 48.81 99 GLY A O 1
ATOM 749 N N . ARG A 1 100 ? -14.469 0.234 15.013 1.00 50.09 100 ARG A N 1
ATOM 750 C CA . ARG A 1 100 ? -14.338 0.794 13.656 1.00 50.09 100 ARG A CA 1
ATOM 751 C C . ARG A 1 100 ? -13.381 1.983 13.501 1.00 50.09 100 ARG A C 1
ATOM 753 O O . ARG A 1 100 ? -13.778 3.140 13.584 1.00 50.09 100 AR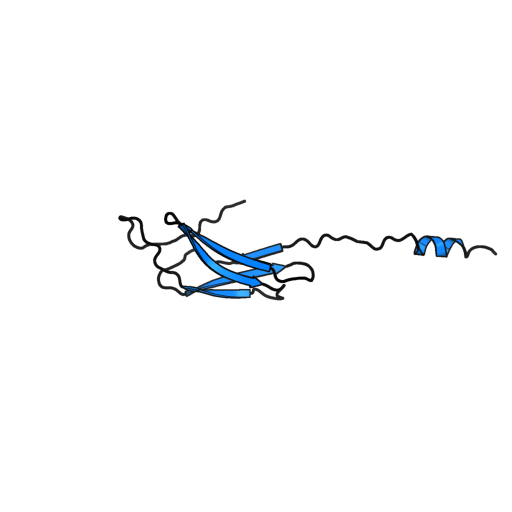G A O 1
ATOM 760 N N . GLY A 1 101 ? -12.147 1.684 13.099 1.00 51.47 101 GLY A N 1
ATOM 761 C CA . GLY A 1 101 ? -11.340 2.642 12.344 1.00 51.47 101 GLY A CA 1
ATOM 762 C C . GLY A 1 101 ? -11.840 2.676 10.899 1.00 51.47 101 GLY A C 1
ATOM 763 O O . GLY A 1 101 ? -11.581 1.746 10.139 1.00 51.47 101 GLY A O 1
ATOM 764 N N . VAL A 1 102 ? -12.605 3.705 10.530 1.00 51.41 102 VAL A N 1
ATOM 765 C CA . VAL A 1 102 ? -12.964 3.968 9.128 1.00 51.41 102 VAL A CA 1
ATOM 766 C C . VAL A 1 102 ? -11.877 4.875 8.541 1.00 51.41 102 VAL A C 1
ATOM 768 O O . VAL A 1 102 ? -11.749 6.004 9.018 1.00 51.41 102 VAL A O 1
ATOM 771 N N . PRO A 1 103 ? -11.076 4.440 7.551 1.00 47.66 103 PRO A N 1
ATOM 772 C CA . PRO A 1 103 ? -10.217 5.348 6.801 1.00 47.66 103 PRO A CA 1
ATOM 773 C C . PRO A 1 103 ? -11.066 6.451 6.156 1.00 47.66 103 PRO A C 1
ATOM 775 O O . PRO A 1 103 ? -11.958 6.177 5.353 1.00 47.66 103 PRO A O 1
ATOM 778 N N . GLN A 1 104 ? -10.806 7.711 6.516 1.00 42.69 104 GLN A N 1
ATOM 779 C CA . GLN A 1 104 ? -11.389 8.844 5.803 1.00 42.69 104 GLN A CA 1
ATOM 780 C C . GLN A 1 104 ? -10.693 8.968 4.445 1.00 42.69 104 GLN A C 1
ATOM 782 O O . GLN A 1 104 ? -9.508 9.285 4.370 1.00 42.69 104 GLN A O 1
ATOM 787 N N . ALA A 1 105 ? -11.434 8.689 3.373 1.00 38.06 105 ALA A N 1
ATOM 788 C CA . ALA A 1 105 ? -11.021 9.038 2.025 1.00 38.06 105 ALA A CA 1
ATOM 789 C C . ALA A 1 105 ? -11.207 10.549 1.844 1.00 38.06 105 ALA A C 1
ATOM 791 O O . ALA A 1 105 ? -12.325 11.055 1.952 1.00 38.06 105 ALA A O 1
ATOM 792 N N . ASN A 1 106 ? -10.121 11.268 1.577 1.00 34.66 106 ASN A N 1
ATOM 793 C CA . ASN A 1 106 ? -10.221 12.644 1.112 1.00 34.66 106 ASN A CA 1
ATOM 794 C C . ASN A 1 106 ? -10.638 12.594 -0.360 1.00 34.66 106 ASN A C 1
ATOM 796 O O . ASN A 1 106 ? -9.866 12.153 -1.211 1.00 34.66 106 ASN A O 1
ATOM 800 N N . THR A 1 107 ? -11.873 12.999 -0.646 1.00 32.28 107 THR A N 1
ATOM 801 C CA . THR A 1 107 ? -12.336 13.264 -2.008 1.00 32.28 107 THR A CA 1
ATOM 802 C C . THR A 1 107 ? -11.559 14.465 -2.549 1.00 32.28 107 THR A C 1
ATOM 804 O O . THR A 1 107 ? -11.496 15.496 -1.876 1.00 32.28 107 THR A O 1
ATOM 807 N N . LEU A 1 108 ? -10.934 14.301 -3.718 1.00 35.38 108 LEU A N 1
ATOM 808 C CA . LEU A 1 108 ? -10.387 15.406 -4.512 1.00 35.38 108 LEU A CA 1
ATOM 809 C C . LEU A 1 108 ? -11.515 16.288 -5.055 1.00 35.38 108 LEU A C 1
ATOM 811 O O . LEU A 1 108 ? -12.573 15.719 -5.412 1.00 35.38 108 LEU A O 1
#

pLDDT: mean 72.89, std 18.28, range [32.28, 94.81]